Protein AF-A0A955QQ54-F1 (afdb_monomer)

Secondary structure (DSSP, 8-state):
-EEE-SS-EEEE-SS-SS--EEEE---EEEETTEEEE--PPPEEEP-----HHHHHHHHHHHHHHHT-

Mean predicted aligned error: 8.95 Å

Sequence (68 aa):
MIVVGDKKMAVFDDMEKKDKLLLYPHSIDWIHQVPIANKAEAESVALDSTEPLRSECQHFLDCIQSRT

Nearest PDB structures (foldseek):
  4d10-assembly1_N  TM=3.604E-01  e=4.837E+00  Homo sapiens

Solvent-accessible surface area (backbone atoms only — not comparable to full-atom values): 4148 Å² total; per-residue (Å²): 94,76,48,80,56,99,65,35,31,39,40,39,41,88,87,47,90,73,65,28,30,32,36,28,65,39,49,74,45,69,59,93,88,40,81,43,78,49,84,56,76,67,43,69,46,89,70,80,89,67,60,64,69,59,53,52,54,49,51,53,51,50,32,67,76,68,75,106

Structure (mmCIF, N/CA/C/O backbone):
data_AF-A0A955QQ54-F1
#
_entry.id   AF-A0A955QQ54-F1
#
loop_
_atom_site.group_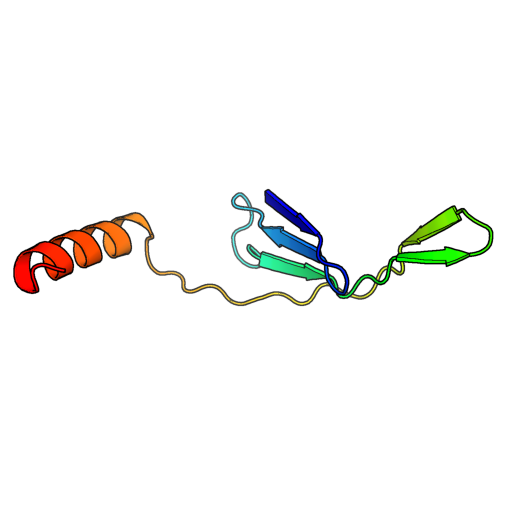PDB
_atom_site.id
_atom_site.type_symbol
_atom_site.label_atom_id
_atom_site.label_alt_id
_atom_site.label_comp_id
_atom_site.label_asym_id
_atom_site.label_entity_id
_atom_site.label_seq_id
_atom_site.pdbx_PDB_ins_code
_atom_site.Cartn_x
_atom_site.Cartn_y
_atom_si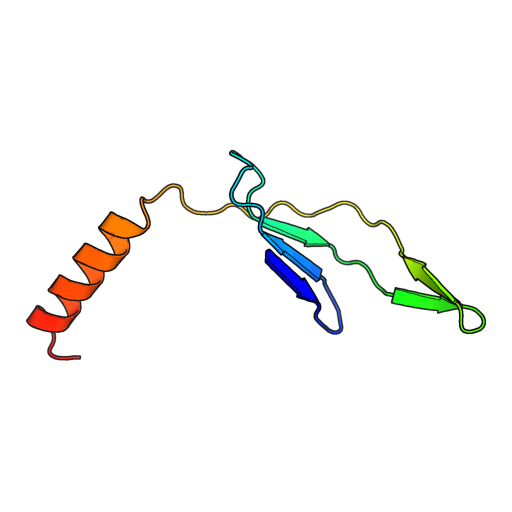te.Cartn_z
_atom_site.occupancy
_atom_site.B_iso_or_equiv
_atom_site.auth_seq_id
_atom_site.auth_comp_id
_atom_site.auth_asym_id
_atom_site.auth_atom_id
_atom_site.pdbx_PDB_model_num
ATOM 1 N N . MET A 1 1 ? 9.019 3.766 2.162 1.00 85.56 1 MET A N 1
ATOM 2 C CA . MET A 1 1 ? 9.066 2.284 2.129 1.00 85.56 1 MET A CA 1
ATOM 3 C C . MET A 1 1 ? 9.259 1.823 0.690 1.00 85.56 1 MET A C 1
ATOM 5 O O . MET A 1 1 ? 8.711 2.453 -0.202 1.00 85.56 1 MET A O 1
ATOM 9 N N . ILE A 1 2 ? 10.025 0.755 0.448 1.00 85.62 2 ILE A N 1
ATOM 10 C CA . ILE A 1 2 ? 10.238 0.197 -0.899 1.00 85.62 2 ILE A CA 1
ATOM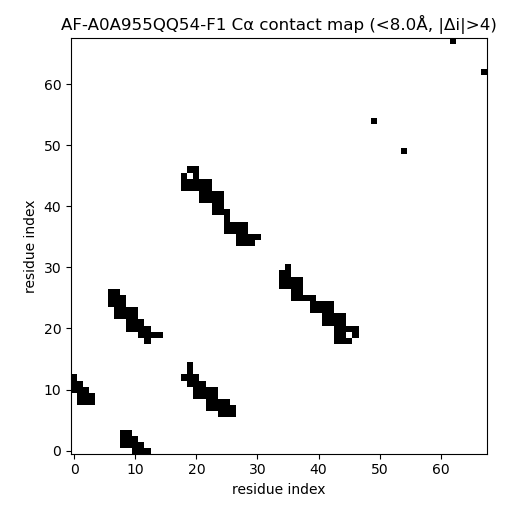 11 C C . ILE A 1 2 ? 9.971 -1.309 -0.858 1.00 85.62 2 ILE A C 1
ATOM 13 O O . ILE A 1 2 ? 10.471 -1.992 0.034 1.00 85.62 2 ILE A O 1
ATOM 17 N N . VAL A 1 3 ? 9.197 -1.812 -1.818 1.00 86.19 3 VAL A N 1
ATOM 18 C CA . VAL A 1 3 ? 8.901 -3.237 -2.012 1.00 86.19 3 VAL A CA 1
ATOM 19 C C . VAL A 1 3 ? 9.374 -3.640 -3.405 1.00 86.19 3 VAL A C 1
ATOM 21 O O . VAL A 1 3 ? 9.003 -3.008 -4.391 1.00 86.19 3 VAL A O 1
ATOM 24 N N . VAL A 1 4 ? 10.189 -4.690 -3.503 1.00 84.56 4 VAL A N 1
ATOM 25 C CA . VAL A 1 4 ? 10.717 -5.197 -4.779 1.00 84.56 4 VAL A CA 1
ATOM 26 C C . VAL A 1 4 ? 10.116 -6.572 -5.045 1.00 84.56 4 VAL A C 1
ATOM 28 O O . VAL A 1 4 ? 10.371 -7.515 -4.299 1.00 84.56 4 VAL A O 1
ATOM 31 N N . GLY A 1 5 ? 9.296 -6.669 -6.089 1.00 81.12 5 GLY A N 1
ATOM 32 C CA . GLY A 1 5 ? 8.809 -7.933 -6.631 1.00 81.12 5 GLY A CA 1
ATOM 33 C C . GLY A 1 5 ? 9.688 -8.431 -7.778 1.00 81.12 5 GLY A C 1
ATOM 34 O O . GLY A 1 5 ? 10.567 -7.726 -8.267 1.00 81.12 5 GLY A O 1
ATOM 35 N N . ASP A 1 6 ? 9.410 -9.643 -8.246 1.00 77.44 6 ASP A N 1
ATOM 36 C CA . ASP A 1 6 ? 10.058 -10.256 -9.412 1.00 77.44 6 ASP A CA 1
ATOM 37 C C . ASP A 1 6 ? 9.828 -9.470 -10.718 1.00 77.44 6 ASP A C 1
ATOM 39 O O . ASP A 1 6 ? 10.666 -9.507 -11.617 1.00 77.44 6 ASP A O 1
ATOM 43 N N . LYS A 1 7 ? 8.694 -8.761 -10.823 1.00 76.81 7 LYS A N 1
ATOM 44 C CA . LYS A 1 7 ? 8.250 -8.066 -12.048 1.00 76.81 7 LYS A CA 1
ATOM 45 C C . LYS A 1 7 ? 8.178 -6.546 -11.948 1.00 76.81 7 LYS A C 1
ATOM 47 O O . LYS A 1 7 ? 8.214 -5.878 -12.976 1.00 76.81 7 LYS A O 1
ATOM 52 N N . LYS A 1 8 ? 7.973 -6.003 -10.747 1.00 82.19 8 LYS A N 1
ATOM 53 C CA . LYS A 1 8 ? 7.784 -4.565 -10.507 1.00 82.19 8 LYS A CA 1
ATOM 54 C C . LYS A 1 8 ? 8.331 -4.185 -9.133 1.00 82.19 8 LYS A C 1
ATOM 56 O O . LYS A 1 8 ? 8.351 -5.005 -8.216 1.00 82.19 8 LYS A O 1
ATOM 61 N N . MET A 1 9 ? 8.698 -2.921 -8.977 1.00 84.44 9 MET A N 1
ATOM 62 C CA . MET A 1 9 ? 9.052 -2.305 -7.699 1.00 84.44 9 MET A CA 1
ATOM 63 C C . MET A 1 9 ? 7.985 -1.279 -7.312 1.00 84.44 9 MET A C 1
ATOM 65 O O . MET A 1 9 ? 7.529 -0.516 -8.156 1.00 84.44 9 MET A O 1
ATOM 69 N N . ALA A 1 10 ? 7.605 -1.238 -6.039 1.00 88.50 10 ALA A N 1
ATOM 70 C CA . ALA A 1 10 ? 6.711 -0.236 -5.476 1.00 88.50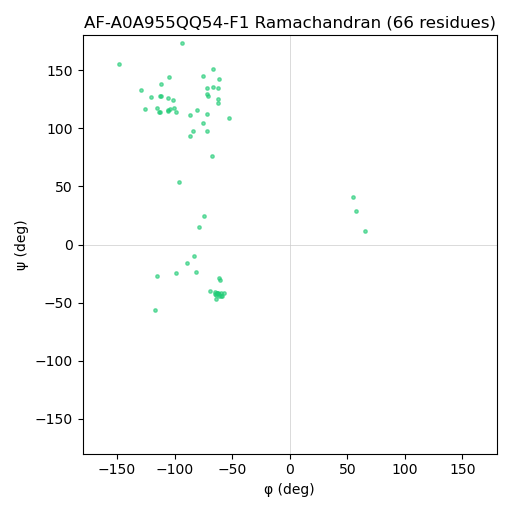 10 ALA A CA 1
ATOM 71 C C . ALA A 1 10 ? 7.478 0.648 -4.490 1.00 88.50 10 ALA A C 1
ATOM 73 O O . ALA A 1 10 ? 8.125 0.149 -3.567 1.00 88.50 10 ALA A O 1
ATOM 74 N N . VAL A 1 11 ? 7.397 1.961 -4.673 1.00 86.00 11 VAL A N 1
ATOM 75 C CA . VAL A 1 11 ? 7.983 2.961 -3.781 1.00 86.00 11 VAL A CA 1
ATOM 76 C C . VAL A 1 11 ? 6.844 3.749 -3.162 1.00 86.00 11 VAL A C 1
ATOM 78 O O . VAL A 1 11 ? 6.083 4.404 -3.865 1.00 86.00 11 VAL A O 1
ATOM 81 N N . PHE A 1 12 ? 6.729 3.663 -1.843 1.00 88.94 12 PHE A N 1
ATOM 82 C CA . PHE A 1 12 ? 5.800 4.465 -1.064 1.00 88.94 12 PHE A CA 1
ATOM 83 C C . PHE A 1 12 ? 6.572 5.550 -0.312 1.00 88.94 12 PHE A C 1
ATOM 85 O O . PHE A 1 12 ? 7.395 5.227 0.555 1.00 88.94 12 PHE A O 1
ATOM 92 N N . ASP A 1 13 ? 6.312 6.811 -0.635 1.00 85.19 13 ASP A N 1
ATOM 93 C CA . ASP A 1 13 ? 6.885 7.979 0.029 1.00 85.19 13 ASP A CA 1
ATOM 94 C C . ASP A 1 13 ? 5.780 8.744 0.765 1.00 85.19 13 ASP A C 1
ATOM 96 O O . ASP A 1 13 ? 4.867 9.295 0.154 1.00 85.19 13 ASP A O 1
ATOM 100 N N . ASP A 1 14 ? 5.854 8.764 2.096 1.00 81.31 14 ASP A N 1
ATOM 101 C CA . ASP A 1 14 ? 4.840 9.415 2.931 1.00 81.31 14 ASP A CA 1
ATOM 102 C C . ASP A 1 14 ? 5.066 10.931 3.087 1.00 81.31 14 ASP A C 1
ATOM 104 O O . ASP A 1 14 ? 4.188 11.649 3.571 1.00 81.31 14 ASP A O 1
ATOM 108 N N . MET A 1 15 ? 6.223 11.443 2.650 1.00 79.81 15 MET A N 1
ATOM 109 C CA . MET A 1 15 ? 6.506 12.883 2.626 1.00 79.81 15 MET A CA 1
ATOM 110 C C . MET A 1 15 ? 5.900 13.557 1.389 1.00 79.81 15 MET A C 1
ATOM 112 O O . MET A 1 15 ? 5.628 14.762 1.409 1.00 79.81 15 MET A O 1
ATOM 116 N N . GLU A 1 16 ? 5.667 12.787 0.325 1.00 78.12 16 GLU A N 1
ATOM 117 C CA . GLU A 1 16 ? 5.040 13.273 -0.898 1.00 78.12 16 GLU A CA 1
ATOM 118 C C . GLU A 1 16 ? 3.532 13.477 -0.732 1.00 78.12 16 GLU A C 1
ATOM 120 O O . GLU A 1 16 ? 2.850 12.757 -0.007 1.00 78.12 16 GLU A O 1
ATOM 125 N N . LYS A 1 17 ? 2.972 14.494 -1.395 1.00 70.44 17 LYS A N 1
ATOM 126 C CA . LYS A 1 17 ? 1.549 14.863 -1.207 1.00 70.44 17 LYS A CA 1
ATOM 127 C C . LYS A 1 17 ? 0.613 14.319 -2.278 1.00 70.44 17 LYS A C 1
ATOM 129 O O . LYS A 1 17 ? -0.584 14.218 -2.020 1.00 70.44 17 LYS A O 1
ATOM 134 N N . LYS A 1 18 ? 1.128 14.037 -3.475 1.00 72.38 18 LYS A N 1
ATOM 135 C CA . LYS A 1 18 ? 0.329 13.600 -4.631 1.00 72.38 18 LYS A CA 1
ATOM 136 C C . LYS A 1 18 ? 0.707 12.195 -5.069 1.00 72.38 18 LYS A C 1
ATOM 138 O O . LYS A 1 18 ? -0.140 11.313 -5.047 1.00 72.38 18 LYS A O 1
ATOM 143 N N . ASP A 1 19 ? 1.979 11.978 -5.375 1.00 79.38 19 ASP A N 1
ATOM 144 C CA . ASP A 1 19 ? 2.474 10.706 -5.900 1.00 79.38 19 ASP A CA 1
ATOM 145 C C . ASP A 1 19 ? 3.053 9.840 -4.777 1.00 79.38 19 ASP A C 1
ATOM 147 O O . ASP A 1 19 ? 4.200 9.403 -4.813 1.00 79.38 19 ASP A O 1
ATOM 151 N N . LYS A 1 20 ? 2.236 9.620 -3.739 1.00 83.94 20 LYS A N 1
ATOM 152 C CA . LYS A 1 20 ? 2.629 8.869 -2.537 1.00 83.94 20 LYS A CA 1
ATOM 153 C C . LYS A 1 20 ? 3.039 7.432 -2.835 1.00 83.94 20 LYS A C 1
ATOM 155 O O . LYS A 1 20 ? 3.847 6.867 -2.105 1.00 83.94 20 LYS A O 1
ATOM 160 N N . LEU A 1 21 ? 2.463 6.825 -3.872 1.00 87.31 21 LEU A N 1
ATOM 161 C CA . LEU A 1 21 ? 2.779 5.471 -4.302 1.00 87.31 21 LEU A CA 1
ATOM 162 C C . LEU A 1 21 ? 3.154 5.471 -5.781 1.00 87.31 21 LEU A C 1
ATOM 164 O O . LEU A 1 21 ? 2.330 5.757 -6.646 1.00 87.31 21 LEU A O 1
ATOM 168 N N . LEU A 1 22 ? 4.395 5.094 -6.055 1.00 86.56 22 LEU A N 1
ATOM 169 C CA . LEU A 1 22 ? 4.940 4.949 -7.395 1.00 86.56 22 LEU A CA 1
ATOM 170 C C . LEU A 1 22 ? 5.213 3.475 -7.679 1.00 86.56 22 LEU A C 1
ATOM 172 O O . LEU A 1 22 ? 5.905 2.798 -6.913 1.00 86.56 22 LEU A O 1
ATOM 176 N N . LEU A 1 23 ? 4.696 2.980 -8.799 1.00 86.88 23 LEU A N 1
ATOM 177 C CA . LEU A 1 23 ? 5.037 1.672 -9.334 1.00 86.88 23 LEU A CA 1
ATOM 178 C C . LEU A 1 23 ? 6.028 1.833 -10.470 1.00 86.88 23 LEU A C 1
ATOM 180 O O . LEU A 1 23 ? 5.775 2.491 -11.473 1.00 86.88 23 LEU A O 1
ATOM 184 N N . TYR A 1 24 ? 7.152 1.161 -10.332 1.00 83.12 24 TYR A N 1
ATOM 185 C CA . TYR A 1 24 ? 8.156 1.086 -11.361 1.00 83.12 24 TYR A CA 1
ATOM 186 C C . TYR A 1 24 ? 8.099 -0.299 -11.994 1.00 83.12 24 TYR A C 1
ATOM 188 O O . TYR A 1 24 ? 8.430 -1.287 -11.328 1.00 83.12 24 TYR A O 1
ATOM 196 N N . PRO A 1 25 ? 7.746 -0.415 -13.283 1.00 74.12 25 PRO A N 1
ATOM 197 C CA . PRO A 1 25 ? 7.816 -1.680 -13.999 1.00 74.12 25 PRO A CA 1
ATOM 198 C C . PRO A 1 25 ? 9.262 -2.070 -14.354 1.00 74.12 25 PRO A C 1
ATOM 200 O O . PRO A 1 25 ? 9.476 -2.797 -15.317 1.00 74.12 25 PRO A O 1
ATOM 203 N N . HIS A 1 26 ? 10.259 -1.572 -13.607 1.00 66.12 26 HIS A N 1
ATOM 204 C CA . HIS A 1 26 ? 11.673 -1.864 -13.814 1.00 66.12 26 HIS A CA 1
ATOM 205 C C . HIS A 1 26 ? 11.896 -3.378 -13.848 1.00 66.12 26 HIS A C 1
ATOM 207 O O . HIS A 1 26 ? 11.836 -4.046 -12.815 1.00 66.12 26 HIS A O 1
ATOM 213 N N . SER A 1 27 ? 12.199 -3.907 -15.033 1.00 56.91 27 SER A N 1
ATOM 214 C CA . SER A 1 27 ? 12.929 -5.159 -15.141 1.00 56.91 27 SER A CA 1
ATOM 215 C C . SER A 1 27 ? 14.379 -4.886 -14.739 1.00 56.91 27 SER A C 1
ATOM 217 O O . SER A 1 27 ? 14.972 -3.874 -15.128 1.00 56.91 27 SER A O 1
ATOM 219 N N . ILE A 1 28 ? 14.952 -5.762 -13.917 1.00 54.88 28 ILE A N 1
ATOM 220 C CA . ILE A 1 28 ? 16.403 -5.812 -13.746 1.00 54.88 28 ILE A CA 1
ATOM 221 C C . ILE A 1 28 ? 16.911 -6.676 -14.895 1.00 54.88 28 ILE A C 1
ATOM 223 O O . ILE A 1 28 ? 16.853 -7.905 -14.820 1.00 54.88 28 ILE A O 1
ATOM 227 N N . ASP A 1 29 ? 17.373 -6.042 -15.968 1.00 54.22 29 ASP A N 1
ATOM 228 C CA . ASP A 1 29 ? 17.991 -6.774 -17.066 1.00 54.22 29 ASP A CA 1
ATOM 229 C C . ASP A 1 29 ? 19.437 -7.089 -16.673 1.00 54.22 29 ASP A C 1
ATOM 231 O O . ASP A 1 29 ? 20.272 -6.205 -16.458 1.00 54.22 29 ASP A O 1
ATOM 235 N N . TRP A 1 30 ? 19.730 -8.379 -16.541 1.00 51.47 30 TRP A N 1
ATOM 236 C CA . TRP A 1 30 ? 21.069 -8.873 -16.247 1.00 51.47 30 TRP A CA 1
ATOM 237 C C . TRP A 1 30 ? 21.834 -9.045 -17.556 1.00 51.47 30 TRP A C 1
ATOM 239 O O . TRP A 1 30 ? 21.762 -10.089 -18.203 1.00 51.47 30 TRP A O 1
ATOM 249 N N . ILE A 1 31 ? 22.582 -8.018 -17.951 1.00 56.34 31 ILE A N 1
ATOM 250 C CA . ILE A 1 31 ? 23.433 -8.059 -19.142 1.00 56.34 31 ILE A CA 1
ATOM 251 C C . ILE A 1 31 ? 24.880 -8.228 -18.670 1.00 56.34 31 ILE A C 1
ATOM 253 O O . ILE A 1 31 ? 25.420 -7.378 -17.969 1.00 56.34 31 ILE A O 1
ATOM 257 N N . HIS A 1 32 ? 25.513 -9.350 -19.031 1.00 60.38 32 HIS A N 1
ATOM 258 C CA . HIS A 1 32 ? 26.903 -9.672 -18.660 1.00 60.38 32 HIS A CA 1
ATOM 259 C C . HIS A 1 32 ? 27.192 -9.631 -17.143 1.00 60.38 32 HIS A C 1
ATOM 261 O O . HIS A 1 32 ? 28.244 -9.161 -16.725 1.00 60.38 32 HIS A O 1
ATOM 267 N N . GLN A 1 33 ? 26.268 -10.140 -16.314 1.00 56.78 33 GLN A N 1
ATOM 268 C CA . GLN A 1 33 ? 26.360 -10.150 -14.838 1.00 56.78 33 GLN A CA 1
ATOM 269 C C . GLN A 1 33 ? 26.337 -8.763 -14.169 1.00 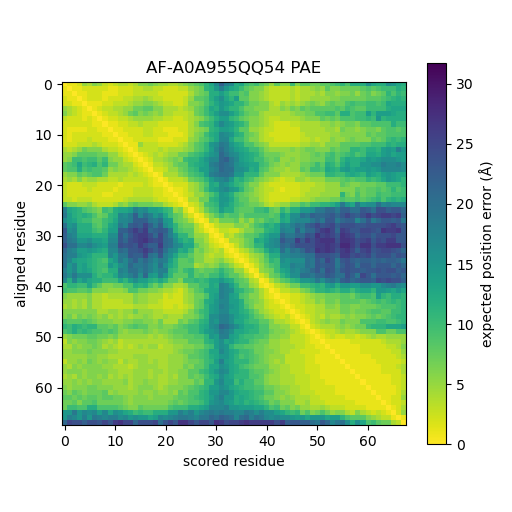56.78 33 GLN A C 1
ATOM 271 O O . GLN A 1 33 ? 26.572 -8.657 -12.966 1.00 56.78 33 GLN A O 1
ATOM 276 N N . VAL A 1 34 ? 25.999 -7.710 -14.915 1.00 50.28 34 VAL A N 1
ATOM 277 C CA . VAL A 1 34 ? 25.793 -6.366 -14.375 1.00 50.28 34 VAL A CA 1
ATOM 278 C C . VAL A 1 34 ? 24.288 -6.077 -14.352 1.00 50.28 34 VAL A C 1
ATOM 280 O O . VAL A 1 34 ? 23.637 -6.218 -15.391 1.00 50.28 34 VAL A O 1
ATOM 283 N N . PRO A 1 35 ? 23.708 -5.688 -13.202 1.00 50.06 35 PRO A N 1
ATOM 284 C CA . PRO A 1 35 ? 22.306 -5.297 -13.141 1.00 50.06 35 PRO A CA 1
ATOM 285 C C . PRO A 1 35 ? 22.130 -3.938 -13.830 1.00 50.06 35 PRO A C 1
ATOM 287 O O . PRO A 1 35 ? 22.616 -2.917 -13.340 1.00 50.06 35 PRO A O 1
ATOM 290 N N . ILE A 1 36 ? 21.440 -3.917 -14.972 1.00 57.38 36 ILE A N 1
ATOM 291 C CA . ILE A 1 36 ? 21.096 -2.681 -15.678 1.00 57.38 36 ILE A CA 1
ATOM 292 C C . ILE A 1 36 ? 19.656 -2.317 -15.320 1.00 57.38 36 ILE A C 1
ATOM 294 O O . ILE A 1 36 ? 18.711 -3.034 -15.641 1.00 57.38 36 ILE A O 1
ATOM 298 N N . ALA A 1 37 ? 19.491 -1.193 -14.619 1.00 57.44 37 ALA A N 1
ATOM 299 C CA . ALA A 1 37 ? 18.177 -0.663 -14.280 1.00 57.44 37 ALA A CA 1
ATOM 300 C C . ALA A 1 37 ? 17.547 -0.014 -15.520 1.00 57.44 37 ALA A C 1
ATOM 302 O O . ALA A 1 37 ? 17.916 1.102 -15.900 1.00 57.44 37 ALA A O 1
ATOM 303 N N . ASN A 1 38 ? 16.576 -0.688 -16.138 1.00 59.53 38 ASN A N 1
ATOM 304 C CA . ASN A 1 38 ? 15.757 -0.082 -17.182 1.00 59.53 38 ASN A CA 1
ATOM 305 C C . ASN A 1 38 ? 14.804 0.923 -16.545 1.00 59.53 38 ASN A C 1
ATOM 307 O O . ASN A 1 38 ? 13.750 0.548 -16.027 1.00 59.53 38 ASN A O 1
ATOM 311 N N . LYS A 1 39 ? 15.181 2.206 -16.570 1.00 54.75 39 LYS A N 1
ATOM 312 C CA . LYS A 1 39 ? 14.358 3.317 -16.078 1.00 54.75 39 LYS A CA 1
ATOM 313 C C . LYS A 1 39 ? 13.120 3.521 -16.962 1.00 54.75 39 LYS A C 1
ATOM 315 O O . LYS A 1 39 ? 13.076 4.432 -17.776 1.00 54.75 39 LYS A O 1
ATOM 320 N N . ALA A 1 40 ? 12.130 2.649 -16.815 1.00 65.00 40 ALA A N 1
ATOM 321 C CA . ALA A 1 40 ? 10.769 2.894 -17.264 1.00 65.00 40 ALA A CA 1
ATOM 322 C C . ALA A 1 40 ? 10.143 4.029 -16.437 1.00 65.00 40 ALA A C 1
ATOM 324 O O . ALA A 1 40 ? 10.523 4.230 -15.278 1.00 65.00 40 ALA A O 1
ATOM 325 N N . GLU A 1 41 ? 9.212 4.774 -17.032 1.00 69.69 41 GLU A N 1
ATOM 326 C CA . GLU A 1 41 ? 8.494 5.828 -16.314 1.00 69.69 41 GLU A CA 1
ATOM 327 C C . GLU A 1 41 ? 7.705 5.242 -15.137 1.00 69.69 41 GLU A C 1
ATOM 329 O O . GLU A 1 41 ? 7.177 4.130 -15.209 1.00 69.69 41 GLU A O 1
ATOM 334 N N . ALA A 1 42 ? 7.678 5.983 -14.030 1.00 75.56 42 ALA A N 1
ATOM 335 C CA . ALA A 1 42 ? 6.940 5.592 -12.841 1.00 75.56 42 ALA A CA 1
ATOM 336 C C . ALA A 1 42 ? 5.436 5.742 -13.096 1.00 75.56 42 ALA A C 1
ATOM 338 O O . ALA A 1 42 ? 4.972 6.803 -13.511 1.00 75.56 42 ALA A O 1
ATOM 339 N N . GLU A 1 43 ? 4.670 4.700 -12.804 1.00 85.31 43 GLU A N 1
ATOM 340 C CA . GLU A 1 43 ? 3.213 4.739 -12.798 1.00 85.31 43 GLU A CA 1
ATOM 341 C C . GLU A 1 43 ? 2.753 5.220 -11.413 1.00 85.31 43 GLU A C 1
ATOM 343 O O . GLU A 1 43 ? 2.935 4.518 -10.414 1.00 85.31 43 GLU A O 1
ATOM 348 N N . SER A 1 44 ? 2.177 6.425 -11.335 1.00 84.88 44 SER A N 1
ATOM 349 C CA . SER A 1 44 ? 1.572 6.924 -10.092 1.00 84.88 44 SER A CA 1
ATOM 350 C C . SER A 1 44 ? 0.283 6.167 -9.788 1.00 84.88 44 SER A C 1
ATOM 352 O O . SER A 1 44 ? -0.603 6.048 -10.640 1.00 84.88 44 SER A O 1
ATOM 354 N N . VAL A 1 45 ? 0.183 5.640 -8.569 1.00 87.38 45 VAL A N 1
ATOM 355 C CA . VAL A 1 45 ? -1.016 4.962 -8.080 1.00 87.38 45 VAL A CA 1
ATOM 356 C C . VAL A 1 45 ? -1.788 5.925 -7.197 1.00 87.38 45 VAL A C 1
ATOM 358 O O . VAL A 1 45 ? -1.310 6.344 -6.141 1.00 87.38 45 VAL A O 1
ATOM 361 N N . ALA A 1 46 ? -3.008 6.248 -7.624 1.00 86.19 46 ALA A N 1
ATOM 362 C CA . ALA A 1 46 ? -3.919 7.058 -6.835 1.00 86.19 46 ALA A CA 1
ATOM 36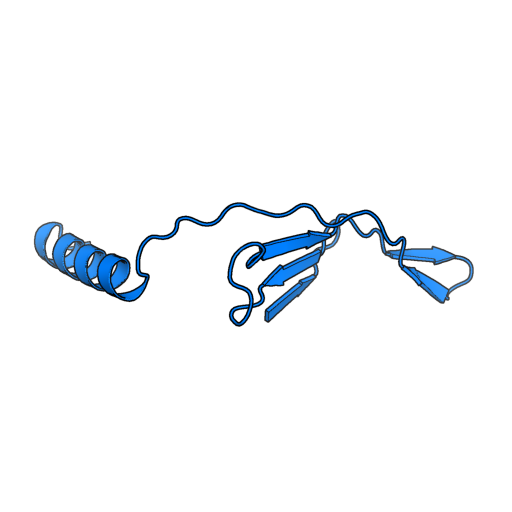3 C C . ALA A 1 46 ? -4.255 6.340 -5.521 1.00 86.19 46 ALA A C 1
ATOM 365 O O . ALA A 1 46 ? -4.719 5.200 -5.525 1.00 86.19 46 ALA A O 1
ATOM 366 N N . LEU A 1 47 ? -4.020 7.028 -4.407 1.00 83.56 47 LEU A N 1
ATOM 367 C CA . LEU A 1 47 ? -4.443 6.598 -3.081 1.00 83.56 47 LEU A CA 1
ATOM 368 C C . LEU A 1 47 ? -5.635 7.440 -2.642 1.00 83.56 47 LEU A C 1
ATOM 370 O O . LEU A 1 47 ? -5.685 8.645 -2.908 1.00 83.56 47 LEU A O 1
ATOM 374 N N . ASP A 1 48 ? -6.566 6.813 -1.929 1.00 81.81 48 ASP A N 1
ATOM 375 C CA . ASP A 1 48 ? -7.675 7.536 -1.324 1.00 81.81 48 ASP A CA 1
ATOM 376 C C . ASP A 1 48 ? -7.148 8.538 -0.295 1.00 81.81 48 ASP A C 1
ATOM 378 O O . ASP A 1 48 ? -6.304 8.231 0.548 1.00 81.81 48 ASP A O 1
ATOM 382 N N . SER A 1 49 ? -7.676 9.760 -0.338 1.00 79.19 49 SER A N 1
ATOM 383 C CA . SER A 1 49 ? -7.311 10.827 0.599 1.00 79.19 49 SER A CA 1
ATOM 384 C C . SER A 1 49 ? -8.002 10.686 1.961 1.00 79.19 49 SER A C 1
ATOM 386 O O . SER A 1 49 ? -8.093 11.657 2.715 1.00 79.19 49 SER A O 1
ATOM 388 N N . THR A 1 50 ? -8.573 9.518 2.256 1.00 85.75 50 THR A N 1
ATOM 389 C CA . THR A 1 50 ? -9.219 9.235 3.535 1.00 85.75 50 THR A CA 1
ATOM 390 C C . THR A 1 50 ? -8.182 9.228 4.643 1.00 85.75 50 THR A C 1
ATOM 392 O O . THR A 1 50 ? -7.118 8.630 4.507 1.00 85.75 50 THR A O 1
ATOM 395 N N . GLU A 1 51 ? -8.499 9.871 5.763 1.00 87.69 51 GLU A N 1
ATOM 396 C CA . GLU A 1 51 ? -7.626 9.869 6.930 1.00 87.69 51 GLU A CA 1
ATOM 397 C C . GLU A 1 51 ? -7.449 8.428 7.457 1.00 87.69 51 GLU A C 1
ATOM 399 O O . GLU A 1 51 ? -8.449 7.785 7.809 1.00 87.69 51 GLU A O 1
ATOM 404 N N . PRO A 1 52 ? -6.205 7.910 7.544 1.00 89.75 52 PRO A N 1
ATOM 405 C CA . PRO A 1 52 ? -5.959 6.544 8.004 1.00 89.75 52 PRO A CA 1
ATOM 406 C C . PRO A 1 52 ? -6.494 6.301 9.417 1.00 89.75 52 PRO A C 1
ATOM 408 O O . PRO A 1 52 ? -7.212 5.332 9.641 1.00 89.75 52 PRO A O 1
ATOM 411 N N . LEU A 1 53 ? -6.257 7.240 10.340 1.00 92.31 53 LEU A N 1
ATOM 412 C CA . LEU A 1 53 ? -6.717 7.133 11.726 1.00 92.31 53 LEU A CA 1
ATOM 413 C C . LEU A 1 53 ? -8.244 7.030 11.826 1.00 92.31 53 LEU A C 1
ATOM 415 O O . LEU A 1 53 ? -8.770 6.221 12.589 1.00 92.31 53 LEU A O 1
ATOM 419 N N . ARG A 1 54 ? -8.972 7.819 11.028 1.00 92.88 54 ARG A N 1
ATOM 420 C CA . ARG A 1 54 ? -10.434 7.739 10.967 1.00 92.88 54 ARG A CA 1
ATOM 421 C C . ARG A 1 54 ? -10.899 6.378 10.455 1.00 92.88 54 ARG A C 1
ATOM 423 O O . ARG A 1 54 ? -11.862 5.835 10.990 1.00 92.88 54 ARG A O 1
ATOM 430 N N . SER A 1 55 ? -10.223 5.844 9.440 1.00 93.12 55 SER A N 1
ATOM 431 C CA . SER A 1 55 ? -10.544 4.538 8.853 1.00 93.12 55 SER A CA 1
ATOM 432 C C . SER A 1 55 ? -10.310 3.406 9.856 1.00 93.12 55 SER A C 1
ATOM 434 O O . SER A 1 55 ? -11.172 2.546 10.012 1.00 93.12 55 SER A O 1
ATOM 436 N N . GLU A 1 56 ? -9.209 3.452 10.608 1.00 95.00 56 GLU A N 1
ATOM 437 C CA . GLU A 1 56 ? -8.929 2.500 11.691 1.00 95.00 56 GLU A CA 1
ATOM 438 C C . GLU A 1 56 ? -9.946 2.597 12.834 1.00 95.00 56 GLU A C 1
ATOM 440 O O . GLU A 1 56 ? -10.441 1.576 13.308 1.00 95.00 56 GLU A O 1
ATOM 445 N N . CYS A 1 57 ? -10.317 3.813 13.251 1.00 95.81 57 CYS A N 1
ATOM 446 C CA . CYS A 1 57 ? -11.329 4.011 14.292 1.00 95.81 57 CYS A CA 1
ATOM 447 C C . CYS A 1 57 ? -12.700 3.478 13.861 1.00 95.81 57 CYS A C 1
ATOM 449 O O . CYS A 1 57 ? -13.392 2.850 14.660 1.00 95.81 57 CYS A O 1
ATOM 451 N N . GLN A 1 58 ? -13.094 3.709 12.604 1.00 94.81 58 GLN A N 1
ATOM 452 C CA . GLN A 1 58 ? -14.337 3.164 12.063 1.00 94.81 58 GLN A CA 1
ATOM 453 C C . GLN A 1 58 ? -14.287 1.635 12.020 1.00 94.81 58 GLN A C 1
ATOM 455 O O . GLN A 1 58 ? -15.202 0.991 12.524 1.00 94.81 58 GLN A O 1
ATOM 460 N N . HIS A 1 59 ? -13.193 1.062 11.513 1.00 95.00 59 HIS A N 1
ATOM 461 C CA . HIS A 1 59 ? -13.006 -0.385 11.475 1.00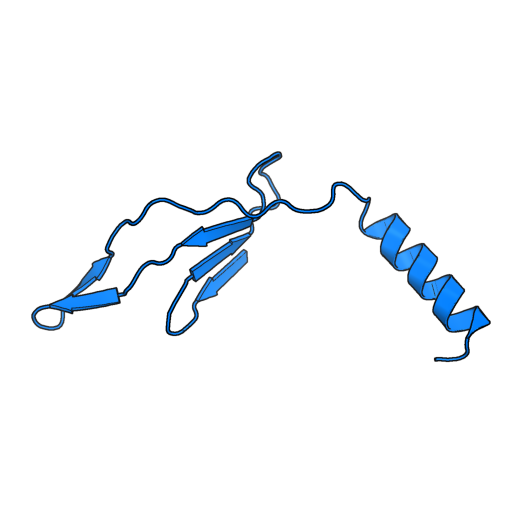 95.00 59 HIS A CA 1
ATOM 462 C C . HIS A 1 59 ? -13.095 -1.015 12.873 1.00 95.00 59 HIS A C 1
ATOM 464 O O . HIS A 1 59 ? -13.762 -2.028 13.055 1.00 95.00 59 HIS A O 1
ATOM 470 N N . PHE A 1 60 ? -12.503 -0.378 13.885 1.00 95.62 60 PHE A N 1
ATOM 471 C CA . PHE A 1 60 ? -12.604 -0.825 15.273 1.00 95.62 60 PHE A CA 1
ATOM 472 C C . PHE A 1 60 ? -14.056 -0.871 15.777 1.00 95.62 60 PHE A C 1
ATOM 474 O O . PHE A 1 60 ? -14.465 -1.851 16.404 1.00 95.62 60 PHE A O 1
ATOM 481 N N . LEU A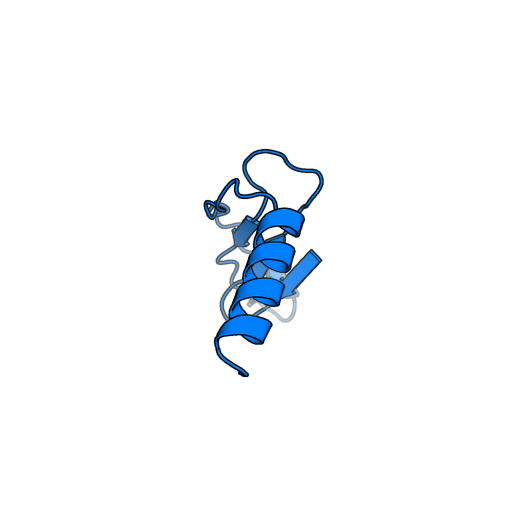 1 61 ? -14.855 0.163 15.490 1.00 95.94 61 LEU A N 1
ATOM 482 C CA . LEU A 1 61 ? -16.278 0.185 15.846 1.00 95.94 61 LEU A CA 1
ATOM 483 C C . LEU A 1 61 ? -17.069 -0.891 15.091 1.00 95.94 61 LEU A C 1
ATOM 485 O O . LEU A 1 61 ? -17.905 -1.569 15.694 1.00 95.94 61 LEU A O 1
ATOM 489 N N . ASP A 1 62 ? -16.770 -1.084 13.807 1.00 96.25 62 ASP A N 1
ATOM 490 C CA . ASP A 1 62 ? -17.407 -2.102 12.971 1.00 96.25 62 ASP A CA 1
ATOM 491 C C . ASP A 1 62 ? -17.121 -3.511 13.511 1.00 96.25 62 ASP A C 1
ATOM 493 O O . ASP A 1 62 ? -18.041 -4.328 13.608 1.00 96.25 62 ASP A O 1
ATOM 497 N N . CYS A 1 63 ? -15.888 -3.789 13.946 1.00 96.12 63 CYS A N 1
ATOM 498 C CA . CYS A 1 63 ? -15.502 -5.043 14.603 1.00 96.12 63 CYS A CA 1
ATOM 499 C C . CYS A 1 63 ? -16.268 -5.275 15.912 1.00 96.12 63 CYS A C 1
ATOM 501 O O . CYS A 1 63 ? -16.766 -6.373 16.163 1.00 96.12 63 CYS A O 1
ATOM 503 N N . ILE A 1 64 ? -16.439 -4.238 16.740 1.00 95.12 64 ILE A N 1
ATOM 504 C CA . ILE A 1 64 ? -17.248 -4.341 17.968 1.00 95.12 64 ILE A CA 1
ATOM 505 C C . ILE A 1 64 ? -18.702 -4.685 17.631 1.00 95.12 64 ILE A C 1
ATOM 507 O O . ILE A 1 64 ? -19.309 -5.538 18.285 1.00 95.12 64 ILE A O 1
ATOM 511 N N . GLN A 1 65 ? -19.264 -4.028 16.617 1.00 95.56 65 GLN A N 1
ATOM 512 C CA . GLN A 1 65 ? -20.653 -4.226 16.215 1.00 95.56 65 GLN A CA 1
ATOM 513 C C . GLN A 1 65 ? -20.888 -5.609 15.587 1.00 95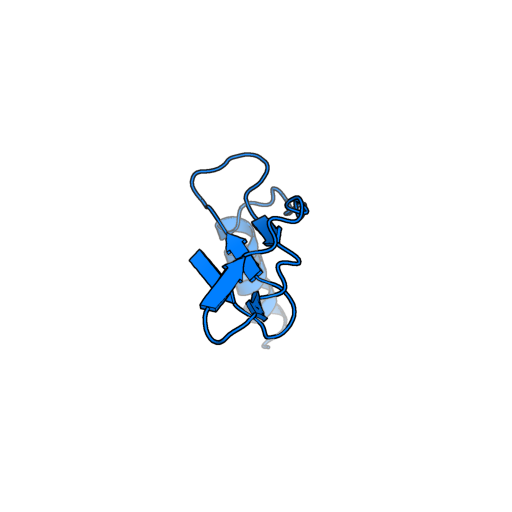.56 65 GLN A C 1
ATOM 515 O O . GLN A 1 65 ? -21.912 -6.238 15.861 1.00 95.56 65 GLN A O 1
ATOM 520 N N . SER A 1 66 ? -19.955 -6.086 14.762 1.00 94.00 66 SER A N 1
ATOM 521 C CA . SER A 1 66 ? -20.057 -7.349 14.015 1.00 94.00 66 SER A CA 1
ATOM 522 C C . SER A 1 66 ? -19.512 -8.574 14.763 1.00 94.00 66 SER A C 1
ATOM 524 O O . SER A 1 66 ? -19.866 -9.699 14.408 1.00 94.00 66 SER A O 1
ATOM 526 N N . ARG A 1 67 ? -18.723 -8.375 15.831 1.00 81.12 67 ARG A N 1
ATOM 527 C CA . ARG A 1 67 ? -18.000 -9.418 16.592 1.00 81.12 67 ARG A CA 1
ATOM 528 C C . ARG A 1 67 ? -17.039 -10.265 15.744 1.00 81.12 67 ARG A C 1
ATOM 530 O O . ARG A 1 67 ? -16.792 -11.425 16.080 1.00 81.12 67 ARG A O 1
ATOM 537 N N . THR A 1 68 ? -16.508 -9.690 14.673 1.00 57.38 68 THR A N 1
ATOM 538 C CA . THR A 1 68 ? -15.396 -10.223 13.867 1.00 57.38 68 THR A CA 1
ATOM 539 C C . THR A 1 68 ? -14.218 -9.284 13.974 1.00 57.38 68 THR A C 1
ATOM 541 O O . THR A 1 68 ? -13.100 -9.786 14.206 1.00 57.38 68 THR A O 1
#

Foldseek 3Di:
DWDDDQQWIWDADPVDDFQRIWIFRWDQDQDVNDGDTPRDPTDRDDDDPDDPVVVVVVVVVVCVVVVD

Radius of gyration: 17.96 Å; Cα contacts (8 Å, |Δi|>4): 85; chains: 1; bounding box: 48×25×37 Å

pLDDT: mean 78.97, std 13.91, range [50.06, 96.25]